Protein AF-A0A8H4AP69-F1 (afdb_monomer_lite)

Sequence (152 aa):
MNKNRLLIIWKRIDYEYCPVDLLEGAQINPYKVIPTLKIDENVLSQSIAILEYLEETRPEKSLLPNDSYKRALVYYLVGQSLAQAIAGDIQPLHYIRTLQYIESTGGNKNKFGIDMTKFPLIQRIANDLSELDAFKKAHPQNQIDCPAEERN

Radius of gyration: 17.32 Å; chains: 1; bounding box: 39×43×45 Å

Foldseek 3Di:
DQPLLLLCVQLVPDDDDDDDDCVQADPVDPVSHPPWDCDPNDIDDDRVVSLVVCCVVSVPSHPFDPDPVSNVVVVVVVVVVVCLVVVPDPPVPCVVVQVVVQVVVVDDDPPRPDDCVVVVVVVVVVVVVCPDPSNVCSPLLNDPPHDPVSHD

InterPro domains:
  IPR004045 Glutathione S-transferase, N-terminal [PF13417] (3-61)
  IPR004045 Glutathione S-transferase, N-terminal [PS50404] (1-62)
  IPR036249 Thioredoxin-like superfamily [SSF52833] (4-71)
  IPR036282 Glutathione S-transferase, C-terminal domain superfamily [SSF47616] (111-147)

Organism: Gigaspora margarita (NCBI:txid4874)

pLDDT: mean 77.87, std 17.66, range [37.59, 95.62]

Structure (mmCIF, N/CA/C/O backbone):
data_AF-A0A8H4AP69-F1
#
_entry.id   AF-A0A8H4AP69-F1
#
loop_
_atom_site.group_PDB
_atom_site.id
_atom_site.type_symbol
_atom_site.label_atom_id
_atom_site.label_alt_id
_atom_site.label_comp_id
_atom_site.label_asym_id
_atom_site.label_entity_id
_atom_site.label_seq_id
_atom_site.pdbx_PDB_ins_code
_atom_site.Cartn_x
_atom_site.Cartn_y
_atom_site.Cartn_z
_atom_site.occupancy
_atom_site.B_iso_or_equiv
_atom_site.auth_seq_id
_atom_site.auth_comp_id
_atom_site.auth_asym_id
_atom_site.auth_atom_id
_atom_site.pdbx_PDB_model_num
ATOM 1 N N . MET A 1 1 ? 4.568 -3.825 -8.474 1.00 57.81 1 MET A N 1
ATOM 2 C CA . MET A 1 1 ? 3.250 -3.577 -7.843 1.00 57.81 1 MET A CA 1
ATOM 3 C C . MET A 1 1 ? 3.337 -2.308 -6.996 1.00 57.81 1 MET A C 1
ATOM 5 O O . MET A 1 1 ? 4.282 -2.203 -6.223 1.00 57.81 1 MET A O 1
ATOM 9 N N . ASN A 1 2 ? 2.418 -1.344 -7.137 1.00 79.75 2 ASN A N 1
ATOM 10 C CA . ASN A 1 2 ? 2.418 -0.120 -6.316 1.00 79.75 2 ASN A CA 1
ATOM 11 C C . ASN A 1 2 ? 1.659 -0.360 -4.996 1.00 79.75 2 ASN A C 1
ATOM 13 O O . ASN A 1 2 ? 0.475 -0.692 -5.020 1.00 79.75 2 ASN A O 1
ATOM 17 N N . LYS A 1 3 ? 2.340 -0.178 -3.856 1.00 85.19 3 LYS A N 1
ATOM 18 C CA . LYS A 1 3 ? 1.809 -0.449 -2.505 1.00 85.19 3 LYS A CA 1
ATOM 19 C C . LYS A 1 3 ? 0.581 0.408 -2.163 1.00 85.19 3 LYS A C 1
ATOM 21 O O . LYS A 1 3 ? -0.375 -0.099 -1.590 1.00 85.19 3 LYS A O 1
ATOM 26 N N . ASN A 1 4 ? 0.583 1.683 -2.551 1.00 88.75 4 ASN A N 1
ATOM 27 C CA . ASN A 1 4 ? -0.506 2.618 -2.242 1.00 88.75 4 ASN A CA 1
ATOM 28 C C . ASN A 1 4 ? -1.755 2.283 -3.047 1.00 88.75 4 ASN A C 1
ATOM 30 O O . ASN A 1 4 ? -2.843 2.211 -2.489 1.00 88.75 4 ASN A O 1
ATOM 34 N N . ARG A 1 5 ? -1.585 2.000 -4.345 1.00 91.25 5 ARG A N 1
ATOM 35 C CA . ARG A 1 5 ? -2.691 1.562 -5.205 1.00 91.25 5 ARG A CA 1
ATOM 36 C C . ARG A 1 5 ? -3.337 0.292 -4.657 1.00 91.25 5 ARG A C 1
ATOM 38 O O . ARG A 1 5 ? -4.558 0.213 -4.581 1.00 91.25 5 ARG A O 1
ATOM 45 N N . LEU A 1 6 ? -2.516 -0.677 -4.247 1.00 90.56 6 LEU A N 1
ATOM 46 C CA . LEU A 1 6 ? -3.003 -1.899 -3.617 1.00 90.56 6 LEU A CA 1
ATOM 47 C C . LEU A 1 6 ? -3.848 -1.590 -2.374 1.00 90.56 6 LEU A C 1
ATOM 49 O O . LEU A 1 6 ? -4.945 -2.129 -2.258 1.00 90.56 6 LEU A O 1
ATOM 53 N N . LEU A 1 7 ? -3.373 -0.717 -1.478 1.00 92.06 7 LEU A N 1
ATOM 54 C CA . LEU A 1 7 ? -4.117 -0.372 -0.266 1.00 92.06 7 LEU A CA 1
ATOM 55 C C . LEU A 1 7 ? -5.444 0.337 -0.569 1.00 92.06 7 LEU A C 1
ATOM 57 O O . LEU A 1 7 ? -6.469 -0.020 0.006 1.00 92.06 7 LEU A O 1
ATOM 61 N N . ILE A 1 8 ? -5.437 1.301 -1.491 1.00 93.75 8 ILE A N 1
ATOM 62 C CA . ILE A 1 8 ? -6.639 2.032 -1.919 1.00 93.75 8 ILE A CA 1
ATOM 63 C C . ILE A 1 8 ? -7.694 1.051 -2.454 1.00 93.75 8 ILE A C 1
ATOM 65 O O . ILE A 1 8 ? -8.846 1.076 -2.020 1.00 93.75 8 ILE A O 1
ATOM 69 N N . ILE A 1 9 ? -7.288 0.113 -3.319 1.00 93.94 9 ILE A N 1
ATOM 70 C CA . ILE A 1 9 ? -8.180 -0.921 -3.864 1.00 93.94 9 ILE A CA 1
ATOM 71 C C . ILE A 1 9 ? -8.657 -1.882 -2.766 1.00 93.94 9 ILE A C 1
ATOM 73 O O . ILE A 1 9 ? -9.837 -2.234 -2.727 1.00 93.94 9 ILE A O 1
ATOM 77 N N . TRP A 1 10 ? -7.767 -2.304 -1.864 1.00 93.94 10 TRP A N 1
ATOM 78 C CA . TRP A 1 10 ? -8.092 -3.197 -0.748 1.00 93.94 10 TRP A CA 1
ATOM 79 C C . TRP A 1 10 ? -9.174 -2.604 0.165 1.00 93.94 10 TRP A C 1
ATOM 81 O O . TRP A 1 10 ? -10.171 -3.270 0.472 1.00 93.94 10 TRP A O 1
ATOM 91 N N . LYS A 1 11 ? -9.017 -1.324 0.519 1.00 94.75 11 LYS A N 1
ATOM 92 C CA . LYS A 1 11 ? -9.985 -0.552 1.309 1.00 94.75 11 LYS A CA 1
ATOM 93 C C . LYS A 1 11 ? -11.224 -0.126 0.524 1.00 94.75 11 LYS A C 1
ATOM 95 O O . LYS A 1 11 ? -12.167 0.349 1.141 1.00 94.75 11 LYS A O 1
ATOM 100 N N . ARG A 1 12 ? -11.264 -0.353 -0.796 1.00 94.69 12 ARG A N 1
ATOM 101 C CA . ARG A 1 12 ? -12.350 0.078 -1.698 1.00 94.69 12 ARG A CA 1
ATOM 102 C C . ARG A 1 12 ? -12.592 1.589 -1.639 1.00 94.69 12 ARG A C 1
ATOM 104 O O . ARG A 1 12 ? -13.731 2.034 -1.578 1.00 94.69 12 ARG A O 1
ATOM 111 N N . ILE A 1 13 ? -11.509 2.357 -1.622 1.00 93.94 13 ILE A N 1
ATOM 112 C CA . ILE A 1 13 ? -11.569 3.816 -1.671 1.00 93.94 13 ILE A CA 1
ATOM 113 C C . ILE A 1 13 ? -11.669 4.224 -3.139 1.00 93.94 13 ILE A C 1
ATOM 115 O O . ILE A 1 13 ? -10.820 3.829 -3.941 1.00 93.94 13 ILE A O 1
ATOM 119 N N . ASP A 1 14 ? -12.693 5.002 -3.479 1.00 93.50 14 ASP A N 1
ATOM 120 C CA . ASP A 1 14 ? -12.817 5.594 -4.808 1.00 93.50 14 ASP A CA 1
ATOM 121 C C . ASP A 1 14 ? -11.704 6.623 -5.020 1.00 93.50 14 ASP A C 1
ATOM 123 O O . ASP A 1 14 ? -11.409 7.442 -4.148 1.00 93.50 14 ASP A O 1
ATOM 127 N N . TYR A 1 15 ? -11.050 6.557 -6.176 1.00 93.19 15 TYR A N 1
ATOM 128 C CA . TYR A 1 15 ? -9.929 7.425 -6.501 1.00 93.19 15 TYR A CA 1
ATOM 129 C C . TYR A 1 15 ? -9.852 7.680 -8.001 1.00 93.19 15 TYR A C 1
ATOM 131 O O . TYR A 1 15 ? -10.224 6.835 -8.817 1.00 93.19 15 TYR A O 1
ATOM 139 N N . GLU A 1 16 ? -9.306 8.837 -8.351 1.00 92.69 16 GLU A N 1
ATOM 140 C CA . GLU A 1 16 ? -8.914 9.159 -9.714 1.00 92.69 16 GLU A CA 1
ATOM 141 C C . GLU A 1 16 ? -7.423 8.850 -9.892 1.00 92.69 16 GLU A C 1
ATOM 143 O O . GLU A 1 16 ? -6.586 9.240 -9.071 1.00 92.69 16 GLU A O 1
ATOM 148 N N . TYR A 1 17 ? -7.081 8.113 -10.951 1.00 90.81 17 TYR A N 1
ATOM 149 C CA . TYR A 1 17 ? -5.692 7.842 -11.295 1.00 90.81 17 TYR A CA 1
ATOM 150 C C . TYR A 1 17 ? -5.194 8.862 -12.312 1.00 90.81 17 TYR A C 1
ATOM 152 O O . TYR A 1 17 ? -5.594 8.828 -13.474 1.00 90.81 17 TYR A O 1
ATOM 160 N N . CYS A 1 18 ? -4.275 9.721 -11.883 1.00 90.25 18 CYS A N 1
ATOM 161 C CA . CYS A 1 18 ? -3.582 10.647 -12.768 1.00 90.25 18 CYS A CA 1
ATOM 162 C C . CYS A 1 18 ? -2.233 10.034 -13.175 1.00 90.25 18 CYS A C 1
ATOM 164 O O . CYS A 1 18 ? -1.330 9.981 -12.331 1.00 90.25 18 CYS A O 1
ATOM 166 N N . PRO A 1 19 ? -2.077 9.548 -14.420 1.00 87.88 19 PRO A N 1
ATOM 167 C CA . PRO A 1 19 ? -0.793 9.065 -14.899 1.00 87.88 19 PRO A CA 1
ATOM 168 C C . PRO A 1 19 ? 0.187 10.231 -15.003 1.00 87.88 19 PRO A C 1
ATOM 170 O O . PRO A 1 19 ? -0.182 11.355 -15.342 1.00 87.88 19 PRO A O 1
ATOM 173 N N . VAL A 1 20 ? 1.440 9.957 -14.669 1.00 85.00 20 VAL A N 1
ATOM 174 C CA . VAL A 1 20 ? 2.497 10.959 -14.579 1.00 85.00 20 VAL A CA 1
ATOM 175 C C . VAL A 1 20 ? 3.741 10.370 -15.218 1.00 85.00 20 VAL A C 1
ATOM 177 O O . VAL A 1 20 ? 4.130 9.252 -14.875 1.00 85.00 20 VAL A O 1
ATOM 180 N N . ASP A 1 21 ? 4.365 11.121 -16.123 1.00 82.75 21 ASP A N 1
ATOM 181 C CA . ASP A 1 21 ? 5.676 10.759 -16.650 1.00 82.75 21 ASP A CA 1
ATOM 182 C C . ASP A 1 21 ? 6.700 10.734 -15.502 1.00 82.75 21 ASP A C 1
ATOM 184 O O . ASP A 1 21 ? 6.768 11.657 -14.686 1.00 82.75 21 ASP A O 1
ATOM 188 N N . LEU A 1 22 ? 7.485 9.657 -15.415 1.00 76.50 22 LEU A N 1
ATOM 189 C CA . LEU A 1 22 ? 8.446 9.452 -14.328 1.00 76.50 22 LEU A CA 1
ATOM 190 C C . LEU A 1 22 ? 9.513 10.553 -14.256 1.00 76.50 22 LEU A C 1
ATOM 192 O O . LEU A 1 22 ? 10.037 10.803 -13.171 1.00 76.50 22 LEU A O 1
ATOM 196 N N . LEU A 1 23 ? 9.838 11.187 -15.385 1.00 78.00 23 LEU A N 1
ATOM 197 C CA . LEU A 1 23 ? 10.801 12.282 -15.475 1.00 78.00 23 LEU A CA 1
ATOM 198 C C . LEU A 1 23 ? 10.191 13.619 -15.038 1.00 78.00 23 LEU A C 1
ATOM 200 O O . LEU A 1 23 ? 10.904 14.458 -14.492 1.00 78.00 23 LEU A O 1
ATOM 204 N N . GLU A 1 24 ? 8.889 13.819 -15.253 1.00 79.69 24 GLU A N 1
ATOM 205 C CA . GLU A 1 24 ? 8.198 15.066 -14.896 1.00 79.69 24 GLU A CA 1
ATOM 206 C C . GLU A 1 24 ? 7.697 15.087 -13.450 1.00 79.69 24 GLU A C 1
ATOM 208 O O . GLU A 1 24 ? 7.695 16.136 -12.799 1.00 79.69 24 GLU A O 1
ATOM 213 N N . GLY A 1 25 ? 7.266 13.932 -12.940 1.00 83.56 25 GLY A N 1
ATOM 214 C CA . GLY A 1 25 ? 6.788 13.806 -11.574 1.00 83.56 25 GLY A CA 1
ATOM 215 C C . GLY A 1 25 ? 5.433 14.475 -11.301 1.00 83.56 25 GLY A C 1
ATOM 216 O O . GLY A 1 25 ? 4.796 15.084 -12.161 1.00 83.56 25 GLY A O 1
ATOM 217 N N . ALA A 1 26 ? 4.911 14.303 -10.081 1.00 87.44 26 ALA A N 1
ATOM 218 C CA . ALA A 1 26 ? 3.539 14.714 -9.772 1.00 87.44 26 ALA A CA 1
ATOM 219 C C . ALA A 1 26 ? 3.402 16.242 -9.730 1.00 87.44 26 ALA A C 1
ATOM 221 O O . ALA A 1 26 ? 3.952 16.892 -8.842 1.00 87.44 26 ALA A O 1
ATOM 222 N N . GLN A 1 27 ? 2.603 16.819 -10.633 1.00 89.62 27 GLN A N 1
ATOM 223 C CA . GLN A 1 27 ? 2.506 18.277 -10.773 1.00 89.62 27 GLN A CA 1
ATOM 224 C C . GLN A 1 27 ? 1.973 18.985 -9.521 1.00 89.62 27 GLN A C 1
ATOM 226 O O . GLN A 1 27 ? 2.439 20.076 -9.196 1.00 89.62 27 GLN A O 1
ATOM 231 N N . ILE A 1 28 ? 1.064 18.325 -8.797 1.00 90.75 28 ILE A N 1
ATOM 232 C CA . ILE A 1 28 ? 0.464 18.800 -7.542 1.00 90.75 28 ILE A CA 1
ATOM 233 C C . ILE A 1 28 ? 1.428 18.770 -6.344 1.00 90.75 28 ILE A C 1
ATOM 235 O O . ILE A 1 28 ? 1.097 19.292 -5.284 1.00 90.75 28 ILE A O 1
ATOM 239 N N . ASN A 1 29 ? 2.596 18.139 -6.491 1.00 88.94 29 ASN A N 1
ATOM 240 C CA . ASN A 1 29 ? 3.614 18.053 -5.455 1.00 88.94 29 ASN A CA 1
ATOM 241 C C . ASN A 1 29 ? 4.767 19.019 -5.778 1.00 88.94 29 ASN A C 1
ATOM 243 O O . ASN A 1 29 ? 5.397 18.858 -6.825 1.00 88.94 29 ASN A O 1
ATOM 247 N N . PRO A 1 30 ? 5.113 19.973 -4.892 1.00 88.62 30 PRO A N 1
ATOM 248 C CA . PRO A 1 30 ? 6.263 20.861 -5.088 1.00 88.62 30 PRO A CA 1
ATOM 249 C C . PRO A 1 30 ? 7.585 20.121 -5.327 1.00 88.62 30 PRO A C 1
ATOM 251 O O . PRO A 1 30 ? 8.433 20.599 -6.071 1.00 88.62 30 PRO A O 1
ATOM 254 N N . TYR A 1 31 ? 7.739 18.931 -4.742 1.00 87.88 31 TYR A N 1
ATOM 255 C CA . TYR A 1 31 ? 8.927 18.091 -4.896 1.00 87.88 31 TYR A CA 1
ATOM 256 C C . TYR A 1 31 ? 8.890 17.205 -6.146 1.00 87.88 31 TYR A C 1
ATOM 258 O O . TYR A 1 31 ? 9.842 16.468 -6.383 1.00 87.88 31 TYR A O 1
ATOM 266 N N . LYS A 1 32 ? 7.792 17.229 -6.918 1.00 86.88 32 LYS A N 1
ATOM 267 C CA . LYS A 1 32 ? 7.582 16.412 -8.125 1.00 86.88 32 LYS A CA 1
ATOM 268 C C . LYS A 1 32 ? 7.837 14.915 -7.901 1.00 86.88 32 LYS A C 1
ATOM 270 O O . LYS A 1 32 ? 8.230 14.196 -8.807 1.00 86.88 32 LYS A O 1
ATOM 275 N N . VAL A 1 33 ? 7.585 14.403 -6.696 1.00 85.81 33 VAL A N 1
ATOM 276 C CA . VAL A 1 33 ? 7.789 12.978 -6.400 1.00 85.81 33 VAL A CA 1
ATOM 277 C C . VAL A 1 33 ? 6.516 12.168 -6.608 1.00 85.81 33 VAL A C 1
ATOM 279 O O . VAL A 1 33 ? 5.399 12.643 -6.393 1.00 85.81 33 VAL A O 1
ATOM 282 N N . ILE A 1 34 ? 6.688 10.905 -6.983 1.00 85.44 34 ILE A N 1
ATOM 283 C CA . ILE A 1 34 ? 5.633 9.895 -6.950 1.00 85.44 34 ILE A CA 1
ATOM 284 C C . ILE A 1 34 ? 6.010 8.789 -5.956 1.00 85.44 34 ILE A C 1
ATOM 286 O O . ILE A 1 34 ? 7.194 8.501 -5.773 1.00 85.44 34 ILE A O 1
ATOM 290 N N . PRO A 1 35 ? 5.031 8.135 -5.313 1.00 90.81 35 PRO A N 1
ATOM 291 C CA . PRO A 1 35 ? 3.596 8.419 -5.364 1.00 90.81 35 PRO A CA 1
ATOM 292 C C . PRO A 1 35 ? 3.235 9.706 -4.601 1.00 90.81 35 PRO A C 1
ATOM 294 O O . PRO A 1 35 ? 3.838 10.012 -3.572 1.00 90.81 35 PRO A O 1
ATOM 297 N N . THR A 1 36 ? 2.226 10.421 -5.102 1.00 92.75 36 THR A N 1
ATO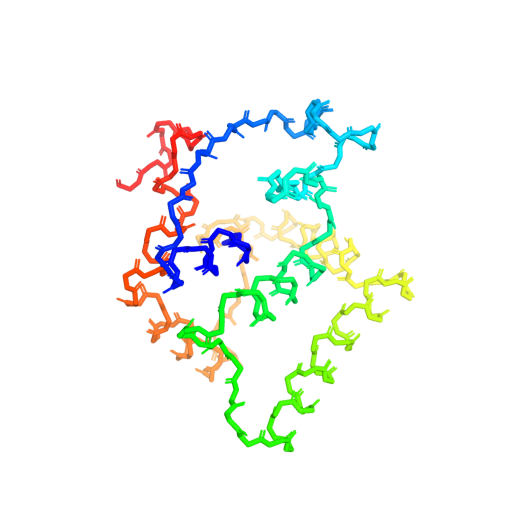M 298 C CA . THR A 1 36 ? 1.574 11.548 -4.420 1.00 92.75 36 THR A CA 1
ATOM 299 C C . THR A 1 36 ? 0.066 11.306 -4.402 1.00 92.75 36 THR A C 1
ATOM 301 O O . THR A 1 36 ? -0.500 10.915 -5.421 1.00 92.75 36 THR A O 1
ATOM 304 N N . LEU A 1 37 ? -0.576 11.539 -3.258 1.00 95.19 37 LEU A N 1
ATOM 305 C CA . LEU A 1 37 ? -2.014 11.406 -3.050 1.00 95.19 37 LEU A CA 1
ATOM 306 C C . LEU A 1 37 ? -2.592 12.748 -2.593 1.00 95.19 37 LEU A C 1
ATOM 308 O O . LEU A 1 37 ? -2.164 13.288 -1.576 1.00 95.19 37 LEU A O 1
ATOM 312 N N . LYS A 1 38 ? -3.587 13.263 -3.318 1.00 95.62 38 LYS A N 1
ATOM 313 C CA . LYS A 1 38 ? -4.426 14.368 -2.843 1.00 95.62 38 LYS A CA 1
ATOM 314 C C . LYS A 1 38 ? -5.646 13.782 -2.136 1.00 95.62 38 LYS A C 1
ATOM 316 O O . LYS A 1 38 ? -6.407 13.053 -2.764 1.00 95.62 38 LYS A O 1
ATOM 321 N N . ILE A 1 39 ? -5.816 14.069 -0.852 1.00 95.56 39 ILE A N 1
ATOM 322 C CA . ILE A 1 39 ? -6.897 13.520 -0.023 1.00 95.56 39 ILE A CA 1
ATOM 323 C C . ILE A 1 39 ? -7.206 14.479 1.125 1.00 95.56 39 ILE A C 1
ATOM 325 O O . ILE A 1 39 ? -6.286 15.092 1.655 1.00 95.56 39 ILE A O 1
ATOM 329 N N . ASP A 1 40 ? -8.484 14.621 1.487 1.00 94.81 40 ASP A N 1
ATOM 330 C CA . ASP A 1 40 ? -8.942 15.456 2.610 1.00 94.81 40 ASP A CA 1
ATOM 331 C C . ASP A 1 40 ? -8.314 16.866 2.598 1.00 94.81 40 ASP A C 1
ATOM 333 O O . ASP A 1 40 ? -7.747 17.311 3.587 1.00 94.81 40 ASP A O 1
ATOM 337 N N . GLU A 1 41 ? -8.331 17.530 1.432 1.00 94.19 41 GLU A N 1
ATOM 338 C CA . GLU A 1 41 ? -7.711 18.849 1.158 1.00 94.19 41 GLU A CA 1
ATOM 339 C C . GLU A 1 41 ? -6.173 18.913 1.258 1.00 94.19 41 GLU A C 1
ATOM 341 O O . GLU A 1 41 ? -5.565 19.931 0.928 1.00 94.19 41 GLU A O 1
ATOM 346 N N . ASN A 1 42 ? -5.525 17.806 1.612 1.00 94.06 42 ASN A N 1
ATOM 347 C CA . ASN A 1 42 ? -4.083 17.687 1.769 1.00 94.06 42 ASN A CA 1
ATOM 348 C C . ASN A 1 42 ? -3.418 17.044 0.546 1.00 94.06 42 ASN A C 1
ATOM 350 O O . ASN A 1 42 ? -4.045 16.331 -0.242 1.00 94.06 42 ASN A O 1
ATOM 354 N N . VAL A 1 43 ? -2.108 17.267 0.408 1.00 95.12 43 VAL A N 1
ATOM 355 C CA . VAL A 1 43 ? -1.248 16.574 -0.561 1.00 95.12 43 VAL A CA 1
ATOM 356 C C . VAL A 1 43 ? -0.197 15.787 0.210 1.00 95.12 43 VAL A C 1
ATOM 358 O O . VAL A 1 43 ? 0.716 16.357 0.803 1.00 95.12 43 VAL A O 1
ATOM 361 N N . LEU A 1 44 ? -0.332 14.465 0.197 1.00 94.88 44 LEU A N 1
ATOM 362 C CA . LEU A 1 44 ? 0.574 13.535 0.856 1.00 94.88 44 LEU A CA 1
ATOM 363 C C . LEU A 1 44 ? 1.528 12.922 -0.164 1.00 94.88 44 LEU A C 1
ATOM 365 O O . LEU A 1 44 ? 1.138 12.519 -1.259 1.00 94.88 44 LEU A O 1
ATOM 369 N N . SER A 1 45 ? 2.792 12.813 0.218 1.00 88.38 45 SER A N 1
ATOM 370 C CA . SER A 1 45 ? 3.812 12.081 -0.529 1.00 88.38 45 SER A CA 1
ATOM 371 C C . SER A 1 45 ? 4.567 11.162 0.424 1.00 88.38 45 SER A C 1
ATOM 373 O O . SER A 1 45 ? 4.369 11.248 1.632 1.00 88.38 45 SER A O 1
ATOM 375 N N . GLN A 1 46 ? 5.409 10.278 -0.115 1.00 86.25 46 GLN A N 1
ATOM 376 C CA . GLN A 1 46 ? 5.978 9.116 0.582 1.00 86.25 46 GLN A CA 1
ATOM 377 C C . GLN A 1 46 ? 4.963 7.997 0.812 1.00 86.25 46 GLN A C 1
ATOM 379 O O . GLN A 1 46 ? 3.924 8.163 1.442 1.00 86.25 46 GLN A O 1
ATOM 384 N N . SER A 1 47 ? 5.306 6.805 0.318 1.00 86.69 47 SER A N 1
ATOM 385 C CA . SER A 1 47 ? 4.385 5.666 0.361 1.00 86.69 47 SER A CA 1
ATOM 386 C C . SER A 1 47 ? 3.987 5.263 1.781 1.00 86.69 47 SER A C 1
ATOM 388 O O . SER A 1 47 ? 2.824 4.988 2.020 1.00 86.69 47 SER A O 1
ATOM 390 N N . ILE A 1 48 ? 4.911 5.264 2.744 1.00 87.88 48 ILE A N 1
ATOM 391 C CA . ILE A 1 48 ? 4.593 4.826 4.111 1.00 87.88 48 ILE A CA 1
ATOM 392 C C . ILE A 1 48 ? 3.662 5.812 4.820 1.00 87.88 48 ILE A C 1
ATOM 394 O O . ILE A 1 48 ? 2.689 5.369 5.418 1.00 87.88 48 ILE A O 1
ATOM 398 N N . ALA A 1 49 ? 3.890 7.118 4.665 1.00 90.12 49 ALA A N 1
ATOM 399 C CA . ALA A 1 49 ? 3.013 8.143 5.228 1.00 90.12 49 ALA A CA 1
ATOM 400 C C . ALA A 1 49 ? 1.590 8.057 4.649 1.00 90.12 49 ALA A C 1
ATOM 402 O O . ALA A 1 49 ? 0.613 8.143 5.385 1.00 90.12 49 ALA A O 1
ATOM 403 N N . ILE A 1 50 ? 1.466 7.816 3.337 1.00 93.06 50 ILE A N 1
ATOM 404 C CA . ILE A 1 50 ? 0.166 7.589 2.691 1.00 93.06 50 ILE A CA 1
ATOM 405 C C . ILE A 1 50 ? -0.520 6.338 3.263 1.00 93.06 50 ILE A C 1
ATOM 407 O O . ILE A 1 50 ? -1.708 6.385 3.576 1.00 93.06 50 ILE A O 1
ATOM 411 N N . LEU A 1 51 ? 0.202 5.218 3.398 1.00 92.19 51 LEU A N 1
ATOM 412 C CA . LEU A 1 51 ? -0.367 3.976 3.932 1.00 92.19 51 LEU A CA 1
ATOM 413 C C . LEU A 1 51 ? -0.849 4.149 5.380 1.00 92.19 51 LEU A C 1
ATOM 415 O O . LEU A 1 51 ? -1.939 3.692 5.710 1.00 92.19 51 LEU A O 1
ATOM 419 N N . GLU A 1 52 ? -0.057 4.813 6.221 1.00 92.44 52 GLU A N 1
ATOM 420 C CA . GLU A 1 52 ? -0.388 5.084 7.624 1.00 92.44 52 GLU A CA 1
ATOM 421 C C . GLU A 1 52 ? -1.615 5.990 7.745 1.00 92.44 52 GLU A C 1
ATOM 423 O O . GLU A 1 52 ? -2.584 5.615 8.402 1.00 92.44 52 GLU A O 1
ATOM 428 N N . TYR A 1 53 ? -1.642 7.098 7.001 1.00 95.38 53 TYR A N 1
ATOM 429 C CA . TYR A 1 53 ? -2.790 8.001 6.964 1.00 95.38 53 TYR A CA 1
ATOM 430 C C . TYR A 1 53 ? -4.087 7.277 6.581 1.00 95.38 53 TYR A C 1
ATOM 432 O O . TYR A 1 53 ? -5.134 7.477 7.197 1.00 95.38 53 TYR A O 1
ATOM 440 N N . LEU A 1 54 ? -4.033 6.405 5.568 1.00 95.06 54 LEU A N 1
ATOM 441 C CA . LEU A 1 54 ? -5.191 5.626 5.129 1.00 95.06 54 LEU A CA 1
ATOM 442 C C . LEU A 1 54 ? -5.604 4.552 6.145 1.00 95.06 54 LEU A C 1
ATOM 444 O O . LEU A 1 54 ? -6.792 4.262 6.256 1.00 95.06 54 LEU A O 1
ATOM 448 N N . GLU A 1 55 ? -4.666 3.946 6.874 1.00 93.62 55 GLU A N 1
ATOM 449 C CA . GLU A 1 55 ? -4.986 3.000 7.952 1.00 93.62 55 GLU A CA 1
ATOM 450 C C . GLU A 1 55 ? -5.654 3.689 9.148 1.00 93.62 55 GLU A C 1
ATOM 452 O O . GLU A 1 55 ? -6.590 3.126 9.712 1.00 93.62 55 GLU A O 1
ATOM 457 N N . GLU A 1 56 ? -5.226 4.902 9.502 1.00 94.44 56 GLU A 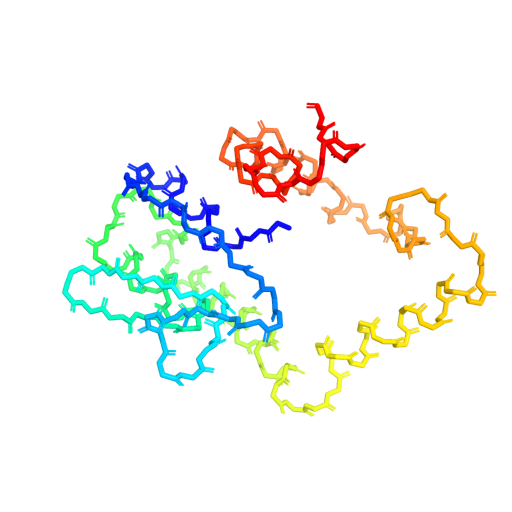N 1
ATOM 458 C CA . GLU A 1 56 ? -5.809 5.671 10.608 1.00 94.44 56 GLU A CA 1
ATOM 459 C C . GLU A 1 56 ? -7.185 6.243 10.262 1.00 94.44 56 GLU A C 1
ATOM 461 O O . GLU A 1 56 ? -8.130 6.133 11.042 1.00 94.44 56 GLU A O 1
ATOM 466 N N . THR A 1 57 ? -7.315 6.845 9.080 1.00 95.44 57 THR A N 1
ATOM 467 C CA . THR A 1 57 ? -8.525 7.593 8.711 1.00 95.44 57 THR A CA 1
ATOM 468 C C . THR A 1 57 ? -9.596 6.731 8.038 1.00 95.44 57 THR A C 1
ATOM 470 O O . THR A 1 57 ? -10.768 7.105 8.030 1.00 95.44 57 THR A O 1
ATOM 473 N N . ARG A 1 58 ? -9.228 5.573 7.466 1.00 95.06 58 ARG A N 1
ATOM 474 C CA . ARG A 1 58 ? -10.152 4.578 6.888 1.00 95.06 58 ARG A CA 1
ATOM 475 C C . ARG A 1 58 ? -9.910 3.219 7.567 1.00 95.06 58 ARG A C 1
ATOM 477 O O . ARG A 1 58 ? -9.315 2.329 6.956 1.00 95.06 58 ARG A O 1
ATOM 484 N N . PRO A 1 59 ? -10.353 3.030 8.826 1.00 93.00 59 PRO A N 1
ATOM 485 C CA . PRO A 1 59 ? -9.993 1.864 9.643 1.00 93.00 59 PRO A CA 1
ATOM 486 C C . PRO A 1 59 ? -10.615 0.544 9.161 1.00 93.00 59 PRO A C 1
ATOM 488 O O . PRO A 1 59 ? -10.126 -0.538 9.496 1.00 93.00 59 PRO A O 1
ATOM 491 N N . GLU A 1 60 ? -11.679 0.599 8.355 1.00 92.31 60 GLU A N 1
ATOM 492 C CA . GLU A 1 60 ? -12.278 -0.604 7.785 1.00 92.31 60 GLU A CA 1
ATOM 493 C C . GLU A 1 60 ? -11.291 -1.352 6.876 1.00 92.31 60 GLU A C 1
ATOM 495 O O . GLU A 1 60 ? -10.485 -0.761 6.149 1.00 92.31 60 GLU A O 1
ATOM 500 N N . LYS A 1 61 ? -11.354 -2.689 6.931 1.00 89.56 61 LYS A N 1
ATOM 501 C CA . LYS A 1 61 ? -10.442 -3.590 6.208 1.00 89.56 61 LYS A CA 1
ATOM 502 C C . LYS A 1 61 ? -8.966 -3.253 6.443 1.00 89.56 61 LYS A C 1
ATOM 504 O O . LYS A 1 61 ? -8.201 -3.115 5.488 1.00 89.56 61 LYS A O 1
ATOM 509 N N . SER A 1 62 ? -8.567 -3.108 7.706 1.00 91.75 62 SER A N 1
ATOM 510 C CA . SER A 1 62 ? -7.164 -2.882 8.067 1.00 91.75 62 SER A CA 1
ATOM 511 C C . SER A 1 62 ? -6.247 -3.932 7.428 1.00 91.75 62 SER A C 1
ATOM 513 O O . SER A 1 62 ? -6.559 -5.126 7.412 1.00 91.75 62 SER A O 1
ATOM 515 N N . LEU A 1 63 ? -5.119 -3.475 6.878 1.00 87.00 63 LEU A N 1
ATOM 516 C CA . LEU A 1 63 ? -4.031 -4.362 6.449 1.00 87.00 63 LEU A CA 1
ATOM 517 C C . LEU A 1 63 ? -3.219 -4.896 7.630 1.00 87.00 63 LEU A C 1
ATOM 519 O O . LEU A 1 63 ? -2.447 -5.846 7.480 1.00 87.00 63 LEU A O 1
ATOM 523 N N . LEU A 1 64 ? -3.345 -4.259 8.789 1.00 89.75 64 LEU A N 1
ATOM 524 C CA . LEU A 1 64 ? -2.562 -4.581 9.960 1.00 89.75 64 LEU A CA 1
ATOM 525 C C . LEU A 1 64 ? -3.297 -5.617 10.823 1.00 89.75 64 LEU A C 1
ATOM 527 O O . LEU A 1 64 ? -4.522 -5.581 10.942 1.00 89.75 64 LEU A O 1
ATOM 531 N N . PRO A 1 65 ? -2.567 -6.538 11.472 1.00 91.12 65 PRO A N 1
ATOM 532 C CA . PRO A 1 65 ? -3.161 -7.446 12.445 1.00 91.12 65 PRO A CA 1
ATOM 533 C C . PRO A 1 65 ? -3.855 -6.684 13.584 1.00 91.12 65 PRO A C 1
ATOM 535 O O . PRO A 1 65 ? -3.426 -5.595 13.956 1.00 91.12 65 PRO A O 1
ATOM 538 N N . ASN A 1 66 ? -4.876 -7.282 14.202 1.00 90.75 66 ASN A N 1
ATOM 539 C CA . ASN A 1 66 ? -5.481 -6.728 15.425 1.00 90.75 66 ASN A CA 1
ATOM 540 C C . ASN A 1 66 ? -4.577 -6.906 16.657 1.00 90.75 66 ASN A C 1
ATOM 542 O O . ASN A 1 66 ? -4.658 -6.144 17.614 1.00 90.75 66 ASN A O 1
ATOM 546 N N . ASP A 1 67 ? -3.713 -7.922 16.635 1.00 95.38 67 ASP A N 1
ATOM 547 C CA . ASP A 1 67 ? -2.775 -8.212 17.715 1.00 95.38 67 ASP A CA 1
ATOM 548 C C . ASP A 1 67 ? -1.639 -7.179 17.753 1.00 95.38 67 ASP A C 1
ATOM 550 O O . ASP A 1 67 ? -0.926 -6.983 16.765 1.00 95.38 67 ASP A O 1
ATOM 554 N N . SER A 1 68 ? -1.461 -6.527 18.902 1.00 94.06 68 SER A N 1
ATOM 555 C CA . SER A 1 68 ? -0.514 -5.420 19.075 1.00 94.06 68 SER A CA 1
ATOM 556 C C . SER A 1 68 ? 0.942 -5.831 18.845 1.00 94.06 68 SER A C 1
ATOM 558 O O . SER A 1 68 ? 1.705 -5.069 18.248 1.00 94.06 68 SER A O 1
ATOM 560 N N . TYR A 1 69 ? 1.327 -7.047 19.241 1.00 90.00 69 TYR A N 1
ATOM 561 C CA . TYR A 1 69 ? 2.675 -7.562 19.018 1.00 90.00 69 TYR A CA 1
ATOM 562 C C . TYR A 1 69 ? 2.933 -7.836 17.532 1.00 90.00 69 TYR A C 1
ATOM 564 O O . TYR A 1 69 ? 3.951 -7.412 16.982 1.00 90.00 69 TYR A O 1
ATOM 572 N N . LYS A 1 70 ? 1.983 -8.468 16.833 1.00 89.75 70 LYS A N 1
ATOM 573 C CA . LYS A 1 70 ? 2.077 -8.686 15.382 1.00 89.75 70 LYS A CA 1
ATOM 574 C C . LYS A 1 70 ? 2.102 -7.368 14.608 1.00 89.75 70 LYS A C 1
ATOM 576 O O . LYS A 1 70 ? 2.823 -7.278 13.618 1.00 89.75 70 LYS A O 1
ATOM 581 N N . ARG A 1 71 ? 1.383 -6.333 15.057 1.00 90.81 71 ARG A N 1
ATOM 582 C CA . ARG A 1 71 ? 1.496 -4.977 14.484 1.00 90.81 71 ARG A CA 1
ATOM 583 C C . ARG A 1 71 ? 2.903 -4.418 14.647 1.00 90.81 71 ARG A C 1
ATOM 585 O O . ARG A 1 71 ? 3.485 -3.967 13.665 1.00 90.81 71 ARG A O 1
ATOM 592 N N . ALA A 1 72 ? 3.465 -4.493 15.855 1.00 85.50 72 ALA A N 1
ATOM 593 C CA . ALA A 1 72 ? 4.836 -4.059 16.115 1.00 85.50 72 ALA A CA 1
ATOM 594 C C . ALA A 1 72 ? 5.846 -4.800 15.223 1.00 85.50 72 ALA A C 1
ATOM 596 O O . ALA A 1 72 ? 6.766 -4.179 14.695 1.00 85.50 72 ALA A O 1
ATOM 597 N N . LEU A 1 73 ? 5.635 -6.097 14.975 1.00 79.81 73 LEU A N 1
ATOM 598 C CA . LEU A 1 73 ? 6.456 -6.873 14.045 1.00 79.81 73 LEU A CA 1
ATOM 599 C C . LEU A 1 73 ? 6.346 -6.363 12.599 1.00 79.81 73 LEU A C 1
ATOM 601 O O . LEU A 1 73 ? 7.365 -6.232 11.924 1.00 79.81 73 LEU A O 1
ATOM 605 N N . VAL A 1 74 ? 5.140 -6.038 12.120 1.00 84.00 74 VAL A N 1
ATOM 606 C CA . VAL A 1 74 ? 4.960 -5.435 10.786 1.00 84.00 74 VAL A CA 1
ATOM 607 C C . VAL A 1 74 ? 5.704 -4.100 10.696 1.00 84.00 74 VAL A C 1
ATOM 609 O O . VAL A 1 74 ? 6.465 -3.898 9.749 1.00 84.00 74 VAL A O 1
ATOM 612 N N . TYR A 1 75 ? 5.565 -3.226 11.697 1.00 84.31 75 TYR A N 1
ATOM 613 C CA . TYR A 1 75 ? 6.293 -1.954 11.739 1.00 84.31 75 TYR A CA 1
ATOM 614 C C . TYR A 1 75 ? 7.808 -2.146 11.786 1.00 84.31 75 TYR A C 1
ATOM 616 O O . TYR A 1 75 ? 8.523 -1.438 11.084 1.00 84.31 75 TYR A O 1
ATOM 624 N N . TYR A 1 76 ? 8.306 -3.129 12.540 1.00 75.81 76 TYR A N 1
ATOM 625 C CA . TYR A 1 76 ? 9.725 -3.476 12.564 1.00 75.81 76 TYR A CA 1
ATOM 626 C C . TYR A 1 76 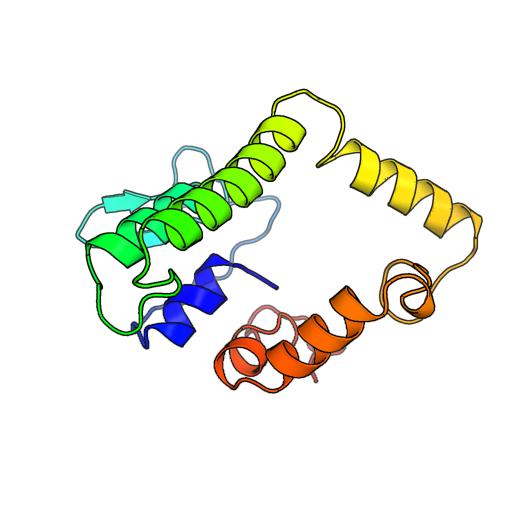? 10.231 -3.872 11.171 1.00 75.81 76 TYR A C 1
ATOM 628 O O . TYR A 1 76 ? 11.235 -3.335 10.711 1.00 75.81 76 TYR A O 1
ATOM 636 N N . LEU A 1 77 ? 9.522 -4.749 10.454 1.00 74.00 77 LEU A N 1
ATOM 637 C CA . LEU A 1 77 ? 9.921 -5.185 9.108 1.00 74.00 77 LEU A CA 1
ATOM 638 C C . LEU A 1 77 ? 9.901 -4.034 8.087 1.00 74.00 77 LEU A C 1
ATOM 640 O O . LEU A 1 77 ? 10.806 -3.915 7.252 1.00 74.00 77 LEU A O 1
ATOM 644 N N . VAL A 1 78 ? 8.895 -3.158 8.168 1.00 75.56 78 VAL A N 1
ATOM 645 C CA . VAL A 1 78 ? 8.815 -1.944 7.340 1.00 75.56 78 VAL A CA 1
ATOM 646 C C . VAL A 1 78 ? 9.952 -0.983 7.688 1.00 75.56 78 VAL A C 1
ATOM 648 O O . VAL A 1 78 ? 10.652 -0.518 6.790 1.00 75.56 78 VAL A O 1
ATOM 651 N N . GLY A 1 79 ? 10.187 -0.741 8.978 1.00 69.38 79 GLY A N 1
ATOM 652 C CA . GLY A 1 79 ? 11.253 0.116 9.487 1.00 69.38 79 GLY A CA 1
ATOM 653 C C . GLY A 1 79 ? 12.636 -0.366 9.064 1.00 69.38 79 GLY A C 1
ATOM 654 O O . GLY A 1 79 ? 13.438 0.439 8.606 1.00 69.38 79 GLY A O 1
ATOM 655 N N . GLN A 1 80 ? 12.892 -1.676 9.099 1.00 67.81 80 GLN A N 1
ATOM 656 C CA . GLN A 1 80 ? 14.146 -2.249 8.605 1.00 67.81 80 GLN A CA 1
ATOM 657 C C . GLN A 1 80 ? 14.327 -2.021 7.105 1.00 67.81 80 GLN A C 1
ATOM 659 O O . GLN A 1 80 ? 15.414 -1.666 6.657 1.00 67.81 80 GLN A O 1
ATOM 664 N N . SER A 1 81 ? 13.254 -2.151 6.324 1.00 64.38 81 SER A N 1
ATOM 665 C CA . SER A 1 81 ? 13.297 -1.868 4.886 1.00 64.38 81 SER A CA 1
ATOM 666 C C . SER A 1 81 ? 13.618 -0.392 4.600 1.00 64.38 81 SER A C 1
ATOM 668 O O . SER A 1 81 ? 14.362 -0.092 3.668 1.00 64.38 81 SER A O 1
ATOM 670 N N . LEU A 1 82 ? 13.087 0.535 5.408 1.00 61.09 82 LEU A N 1
ATOM 671 C CA . LEU A 1 82 ? 13.374 1.971 5.308 1.00 61.09 82 LEU A CA 1
ATOM 672 C C . LEU A 1 82 ? 14.787 2.318 5.784 1.00 61.09 82 LEU A C 1
ATOM 674 O O . LEU A 1 82 ? 15.484 3.081 5.122 1.00 61.09 82 LEU A O 1
ATOM 678 N N . ALA A 1 83 ? 15.234 1.734 6.895 1.00 58.78 83 ALA A N 1
ATOM 679 C CA . ALA A 1 83 ? 16.585 1.916 7.412 1.00 58.78 83 ALA A CA 1
ATOM 680 C C . ALA A 1 83 ? 17.625 1.459 6.381 1.00 58.78 83 ALA A C 1
ATOM 682 O O . ALA A 1 83 ? 18.588 2.171 6.130 1.00 58.78 83 ALA A O 1
ATOM 683 N N . GLN A 1 84 ? 17.379 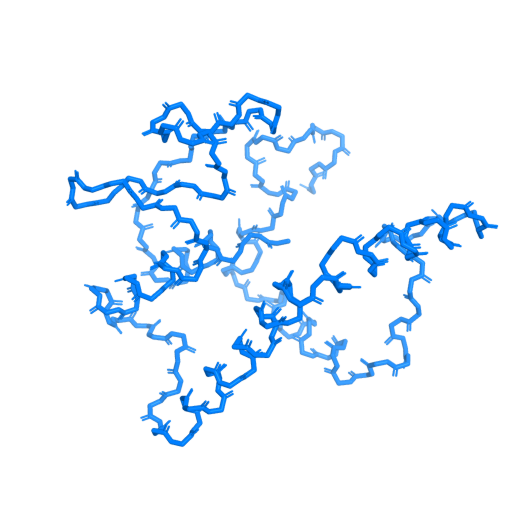0.339 5.698 1.00 55.53 84 GLN A N 1
ATOM 684 C CA . GLN A 1 84 ? 18.201 -0.128 4.578 1.00 55.53 84 GLN A CA 1
ATOM 685 C C . GLN A 1 84 ? 18.172 0.814 3.359 1.00 55.53 84 GLN A C 1
ATOM 687 O O . GLN A 1 84 ? 19.151 0.891 2.614 1.00 55.53 84 GLN A O 1
ATOM 692 N N . ALA A 1 85 ? 17.070 1.538 3.144 1.00 55.88 85 ALA A N 1
ATOM 693 C CA . ALA A 1 85 ? 16.965 2.548 2.093 1.00 55.88 85 ALA A CA 1
ATOM 694 C C . ALA A 1 85 ? 17.775 3.816 2.420 1.00 55.88 85 ALA A C 1
ATOM 696 O O . ALA A 1 85 ? 18.407 4.379 1.532 1.00 55.88 85 ALA A O 1
ATOM 697 N N . ILE A 1 86 ? 17.768 4.243 3.688 1.00 56.31 86 ILE A N 1
ATOM 698 C CA . ILE A 1 86 ? 18.417 5.474 4.172 1.00 56.31 86 ILE A CA 1
ATOM 699 C C . ILE A 1 86 ? 19.909 5.259 4.455 1.00 56.31 86 ILE A C 1
ATOM 701 O O . ILE A 1 86 ? 20.718 6.127 4.144 1.00 56.31 86 ILE A O 1
ATOM 705 N N . ALA A 1 87 ? 20.292 4.096 4.989 1.00 47.22 87 ALA A N 1
ATOM 706 C CA . ALA A 1 87 ? 21.676 3.744 5.325 1.00 47.22 87 ALA A CA 1
ATOM 707 C C . ALA A 1 87 ? 22.571 3.471 4.097 1.00 47.22 87 ALA A C 1
ATOM 709 O O . ALA A 1 87 ? 23.711 3.050 4.254 1.00 47.22 87 ALA A O 1
ATOM 710 N N . GLY A 1 88 ? 22.080 3.752 2.885 1.00 43.38 88 GLY A N 1
ATOM 711 C CA . GLY A 1 88 ? 22.946 4.028 1.743 1.00 43.38 88 GLY A CA 1
ATOM 712 C C . GLY A 1 88 ? 23.464 2.834 0.946 1.00 43.38 88 GLY A C 1
ATOM 713 O O . GLY A 1 88 ? 24.427 3.029 0.220 1.00 43.38 88 GLY A O 1
ATOM 714 N N . ASP A 1 89 ? 22.847 1.643 1.003 1.00 41.38 89 ASP A N 1
ATOM 715 C CA . ASP A 1 89 ? 23.358 0.510 0.200 1.00 41.38 89 ASP A CA 1
ATOM 716 C C . ASP A 1 89 ? 22.332 -0.489 -0.377 1.00 41.38 89 ASP A C 1
ATOM 718 O O . ASP A 1 89 ? 22.728 -1.410 -1.089 1.00 41.38 89 ASP A O 1
ATOM 722 N N . ILE A 1 90 ? 21.014 -0.365 -0.143 1.00 47.25 90 ILE A N 1
ATOM 723 C CA . ILE A 1 90 ? 20.106 -1.497 -0.456 1.00 47.25 90 ILE A CA 1
ATOM 724 C C . ILE A 1 90 ? 18.906 -1.187 -1.363 1.00 47.25 90 ILE A C 1
ATOM 726 O O . ILE A 1 90 ? 18.465 -2.091 -2.066 1.00 47.25 90 ILE A O 1
ATOM 730 N N . GLN A 1 91 ? 18.398 0.042 -1.478 1.00 48.66 91 GLN A N 1
ATOM 731 C CA . GLN A 1 91 ? 17.321 0.300 -2.460 1.00 48.66 91 GLN A CA 1
ATOM 732 C C . GLN A 1 91 ? 17.844 0.642 -3.870 1.00 48.66 91 GLN A C 1
ATOM 734 O O . GLN A 1 91 ? 17.317 0.076 -4.823 1.00 48.66 91 GLN A O 1
ATOM 739 N N . PRO A 1 92 ? 18.913 1.444 -4.052 1.00 42.97 92 PRO A N 1
ATOM 740 C CA . PRO A 1 92 ? 19.505 1.640 -5.377 1.00 42.97 92 PRO A CA 1
ATOM 741 C C . PRO A 1 92 ? 20.594 0.613 -5.698 1.00 42.97 92 PRO A C 1
ATOM 743 O O . PRO A 1 92 ? 20.697 0.200 -6.840 1.00 42.97 92 PRO A O 1
ATOM 746 N N . LEU A 1 93 ? 21.402 0.170 -4.726 1.00 37.59 93 LEU A N 1
ATOM 747 C CA . LEU A 1 93 ? 22.616 -0.620 -4.995 1.00 37.59 93 LEU A CA 1
ATOM 748 C C . LEU A 1 93 ? 22.386 -2.131 -5.086 1.00 37.59 93 LEU A C 1
ATOM 750 O O . LEU A 1 93 ? 23.025 -2.758 -5.929 1.00 37.59 93 LEU A O 1
ATOM 754 N N . HIS A 1 94 ? 21.426 -2.714 -4.355 1.00 43.69 94 HIS A N 1
ATOM 755 C CA . HIS A 1 94 ? 20.923 -4.035 -4.748 1.00 43.69 94 HIS A CA 1
ATOM 756 C C . HIS A 1 94 ? 20.174 -3.941 -6.069 1.00 43.69 94 HIS A C 1
ATOM 758 O O . HIS A 1 94 ? 20.457 -4.738 -6.940 1.00 43.69 94 HIS A O 1
ATOM 764 N N . TYR A 1 95 ? 19.330 -2.932 -6.300 1.00 46.81 95 TYR A N 1
ATOM 765 C CA . TYR A 1 95 ? 18.668 -2.780 -7.598 1.00 46.81 95 TYR A CA 1
ATOM 766 C C . TYR A 1 95 ? 19.676 -2.669 -8.759 1.00 46.81 95 TYR A C 1
ATOM 768 O O . TYR A 1 95 ? 19.553 -3.411 -9.721 1.00 46.81 95 TYR A O 1
ATOM 776 N N . ILE A 1 96 ? 20.734 -1.858 -8.644 1.00 39.28 96 ILE A N 1
ATOM 777 C CA . ILE A 1 96 ? 21.745 -1.630 -9.692 1.00 39.28 96 ILE A CA 1
ATOM 778 C C . ILE A 1 96 ? 22.756 -2.780 -9.810 1.00 39.28 96 ILE A C 1
ATOM 780 O O . ILE A 1 96 ? 23.048 -3.179 -10.929 1.00 39.28 96 ILE A O 1
ATOM 784 N N . ARG A 1 97 ? 23.279 -3.365 -8.719 1.00 42.47 97 ARG A N 1
ATOM 785 C CA . ARG A 1 97 ? 24.170 -4.545 -8.822 1.00 42.47 97 ARG A CA 1
ATOM 786 C C . ARG A 1 97 ? 23.415 -5.787 -9.272 1.00 42.47 97 ARG A C 1
ATOM 788 O O . ARG A 1 97 ? 23.967 -6.579 -10.025 1.00 42.47 97 ARG A O 1
ATOM 795 N N . THR A 1 98 ? 22.157 -5.941 -8.858 1.00 47.22 98 THR A N 1
ATOM 796 C CA . THR A 1 98 ? 21.256 -6.950 -9.417 1.00 47.22 98 THR A CA 1
ATOM 797 C C . THR A 1 98 ? 21.050 -6.660 -10.905 1.00 47.22 98 THR A C 1
ATOM 799 O O . THR A 1 98 ? 21.349 -7.537 -11.699 1.00 47.22 98 THR A O 1
ATOM 802 N N . LEU A 1 99 ? 20.702 -5.436 -11.322 1.00 45.16 99 LEU A N 1
ATOM 803 C CA . LEU A 1 99 ? 20.586 -5.059 -12.743 1.00 45.16 99 LEU A CA 1
ATOM 804 C C . LEU A 1 99 ? 21.866 -5.321 -13.567 1.00 45.16 99 LEU A C 1
ATOM 806 O O . LEU A 1 99 ? 21.776 -5.932 -14.626 1.00 45.16 99 LEU A O 1
ATOM 810 N N . GLN A 1 100 ? 23.051 -4.942 -13.080 1.00 46.28 100 GLN A N 1
ATOM 811 C CA . GLN A 1 100 ? 24.344 -5.154 -13.757 1.00 46.28 100 GLN A CA 1
ATOM 812 C C . GLN A 1 100 ? 24.731 -6.645 -13.833 1.00 46.28 100 GLN A C 1
ATOM 814 O O . GLN A 1 100 ? 25.271 -7.123 -14.834 1.00 46.28 100 GLN A O 1
ATOM 819 N N . TYR A 1 101 ? 24.424 -7.421 -12.791 1.00 48.53 101 TYR A N 1
ATOM 820 C CA . TYR A 1 101 ? 24.595 -8.877 -12.786 1.00 48.53 101 TYR A CA 1
ATOM 821 C C . TYR A 1 101 ? 23.617 -9.584 -13.749 1.00 48.53 101 TYR A C 1
ATOM 823 O O . TYR A 1 101 ? 23.946 -10.596 -14.361 1.00 48.53 101 TYR A O 1
ATOM 831 N N . ILE A 1 102 ? 22.422 -9.029 -13.936 1.00 43.34 102 ILE A N 1
ATOM 832 C CA . ILE A 1 102 ? 21.378 -9.546 -14.836 1.00 43.34 102 ILE A CA 1
ATOM 833 C C . ILE A 1 102 ? 21.679 -9.227 -16.301 1.00 43.34 102 ILE A C 1
ATOM 835 O O . ILE A 1 102 ? 21.475 -10.071 -17.174 1.00 43.34 102 ILE A O 1
ATOM 839 N N . GLU A 1 103 ? 22.210 -8.036 -16.568 1.00 46.22 103 GLU A N 1
ATOM 840 C CA . GLU A 1 103 ? 22.672 -7.620 -17.894 1.00 46.22 103 GLU A CA 1
ATOM 841 C C . GLU A 1 103 ? 23.871 -8.465 -18.354 1.00 46.22 103 GLU A C 1
ATOM 843 O O . GLU A 1 103 ? 23.901 -8.940 -19.488 1.00 46.22 103 GLU A O 1
ATOM 848 N N . SER A 1 104 ? 24.804 -8.772 -17.444 1.00 49.16 104 SER A N 1
ATOM 849 C CA . SER A 1 104 ? 25.958 -9.642 -17.732 1.00 49.16 104 SER A CA 1
ATOM 850 C C . SER A 1 104 ? 25.625 -11.134 -17.883 1.00 49.16 104 SER A C 1
ATOM 852 O O . SER A 1 104 ? 26.470 -11.896 -18.352 1.00 49.16 104 SER A O 1
ATOM 854 N N . THR A 1 105 ? 24.407 -11.565 -17.532 1.00 43.84 105 THR A N 1
ATOM 855 C CA . THR A 1 105 ? 23.954 -12.967 -17.641 1.00 43.84 105 THR A CA 1
ATOM 856 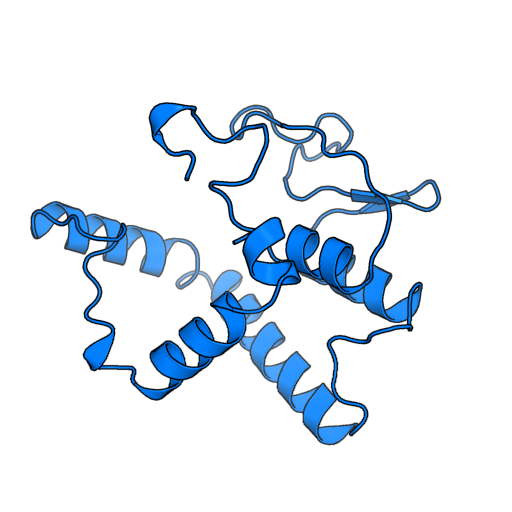C C . THR A 1 105 ? 22.878 -13.192 -18.716 1.00 43.84 105 THR A C 1
ATOM 858 O O . THR A 1 105 ? 22.396 -14.314 -18.867 1.00 43.84 105 THR A O 1
ATOM 861 N N . GLY A 1 106 ? 22.536 -12.169 -19.514 1.00 45.84 106 GLY A N 1
ATOM 862 C CA . GLY A 1 106 ? 21.668 -12.302 -20.697 1.00 45.84 106 GLY A CA 1
ATOM 863 C C . GLY A 1 106 ? 20.186 -12.571 -20.394 1.00 45.84 106 GLY A C 1
ATOM 864 O O . GLY A 1 106 ? 19.510 -13.264 -21.154 1.00 45.84 106 GLY A O 1
ATOM 865 N N . GLY A 1 107 ? 19.670 -12.079 -19.266 1.00 38.84 107 GLY A N 1
ATOM 866 C CA . GLY A 1 107 ? 18.364 -12.491 -18.752 1.00 38.84 107 GLY A CA 1
ATOM 867 C C . GLY A 1 107 ? 17.136 -11.889 -19.449 1.00 38.84 107 GLY A C 1
ATOM 868 O O . GLY A 1 107 ? 16.932 -10.680 -19.431 1.00 38.84 107 GLY A O 1
ATOM 869 N N . ASN A 1 108 ? 16.208 -12.757 -19.876 1.00 42.28 108 ASN A N 1
ATOM 870 C CA . ASN A 1 108 ? 14.778 -12.569 -19.597 1.00 42.28 108 ASN A CA 1
ATOM 871 C C . ASN A 1 108 ? 14.022 -13.908 -19.576 1.00 42.28 108 ASN A C 1
ATOM 873 O O . ASN A 1 108 ? 13.990 -14.585 -20.598 1.00 42.28 108 ASN A O 1
ATOM 877 N N . LYS A 1 109 ? 13.369 -14.220 -18.442 1.00 40.31 109 LYS A N 1
ATOM 878 C CA . LYS A 1 109 ? 11.929 -14.552 -18.343 1.00 40.31 109 LYS A CA 1
ATOM 879 C C . LYS A 1 109 ? 11.445 -14.146 -16.935 1.00 40.31 109 LYS A C 1
ATOM 881 O O . LYS A 1 109 ? 11.643 -14.890 -15.983 1.00 40.31 109 LYS A O 1
ATOM 886 N N . ASN A 1 110 ? 10.871 -12.941 -16.819 1.00 48.75 110 ASN A N 1
ATOM 887 C CA . ASN A 1 110 ? 10.251 -12.288 -15.635 1.00 48.75 110 ASN A CA 1
ATOM 888 C C . ASN A 1 110 ? 11.066 -11.166 -14.947 1.00 48.75 110 ASN A C 1
ATOM 890 O O . ASN A 1 110 ? 10.946 -10.911 -13.752 1.00 48.75 110 ASN A O 1
ATOM 894 N N . LYS A 1 111 ? 11.807 -10.410 -15.768 1.00 52.12 111 LYS A N 1
ATOM 895 C CA . LYS A 1 111 ? 12.482 -9.117 -15.512 1.00 52.12 111 LYS A CA 1
ATOM 896 C C . LYS A 1 111 ? 13.850 -9.131 -14.823 1.00 52.12 111 LYS A C 1
ATOM 898 O O . LYS A 1 111 ? 14.641 -8.265 -15.168 1.00 52.12 111 LYS A O 1
ATOM 903 N N . PHE A 1 112 ? 14.182 -10.095 -13.953 1.00 50.56 112 PHE A N 1
ATOM 904 C CA . PHE A 1 112 ? 15.473 -10.045 -13.234 1.00 50.56 112 PHE A CA 1
ATOM 905 C C . PHE A 1 112 ? 16.253 -11.366 -13.072 1.00 50.56 112 PHE A C 1
ATOM 907 O O . PHE A 1 112 ? 17.213 -11.408 -12.319 1.00 50.56 112 PHE A O 1
ATOM 914 N N . GLY A 1 113 ? 15.865 -12.469 -13.721 1.00 55.28 113 GLY A N 1
ATOM 915 C CA . GLY A 1 113 ? 16.662 -13.715 -13.709 1.00 55.28 113 GLY A CA 1
ATOM 916 C C . GLY A 1 113 ? 16.921 -14.350 -12.327 1.00 55.28 113 GLY A C 1
ATOM 917 O O . GLY A 1 113 ? 17.749 -15.250 -12.216 1.00 55.28 113 GLY A O 1
ATOM 918 N N . ILE A 1 114 ? 16.236 -13.895 -11.272 1.00 60.84 114 ILE A N 1
ATOM 919 C CA . ILE A 1 114 ? 16.364 -14.437 -9.917 1.00 60.84 114 ILE A CA 1
ATOM 920 C C . ILE A 1 114 ? 15.655 -15.790 -9.867 1.00 60.84 114 ILE A C 1
ATOM 922 O O . ILE A 1 114 ? 14.460 -15.889 -10.148 1.00 60.84 114 ILE A O 1
ATOM 926 N N . ASP A 1 115 ? 16.388 -16.825 -9.467 1.00 71.88 115 ASP A N 1
ATOM 927 C CA . ASP A 1 115 ? 15.829 -18.153 -9.239 1.00 71.88 115 ASP A CA 1
ATOM 928 C C . ASP A 1 115 ? 14.974 -18.173 -7.962 1.00 71.88 115 ASP A C 1
ATOM 930 O O . ASP A 1 115 ? 15.469 -18.325 -6.840 1.00 71.88 115 ASP A O 1
ATOM 934 N N . MET A 1 116 ? 13.664 -18.019 -8.148 1.00 67.38 116 MET A N 1
ATOM 935 C CA . MET A 1 116 ? 12.689 -18.016 -7.061 1.00 67.38 116 MET A CA 1
ATOM 936 C C . MET A 1 116 ? 12.502 -19.387 -6.395 1.00 67.38 116 MET A C 1
ATOM 938 O O . MET A 1 116 ? 11.940 -19.448 -5.299 1.00 67.38 116 MET A O 1
ATOM 942 N N . THR A 1 117 ? 13.009 -20.483 -6.979 1.00 77.56 117 THR A N 1
ATOM 943 C CA . THR A 1 117 ? 12.934 -21.814 -6.347 1.00 77.56 117 THR A CA 1
ATOM 944 C C . THR A 1 117 ? 13.726 -21.874 -5.037 1.00 77.56 117 THR A C 1
ATOM 946 O O . THR A 1 117 ? 13.381 -22.637 -4.136 1.00 77.56 117 THR A O 1
ATOM 949 N N . LYS A 1 118 ? 14.721 -20.990 -4.880 1.00 77.69 118 LYS A N 1
ATOM 950 C CA . LYS A 1 118 ? 15.515 -20.821 -3.652 1.00 77.69 118 LYS A CA 1
ATOM 951 C C . LYS A 1 118 ? 14.752 -20.134 -2.517 1.00 77.69 118 LYS A C 1
ATOM 953 O O . LYS A 1 118 ? 15.212 -20.156 -1.379 1.00 77.69 118 LYS A O 1
ATOM 958 N N . PHE A 1 119 ? 13.586 -19.550 -2.799 1.00 73.94 119 PHE A N 1
ATOM 959 C CA . PHE A 1 119 ? 12.772 -18.820 -1.826 1.00 73.94 119 PHE A CA 1
ATOM 960 C C . PHE A 1 119 ? 11.336 -19.366 -1.773 1.00 73.94 119 PHE A C 1
ATOM 962 O O . PHE A 1 119 ? 10.379 -18.624 -2.014 1.00 73.94 119 PHE A O 1
ATOM 969 N N . PRO A 1 120 ? 11.142 -20.652 -1.425 1.00 78.88 120 PRO A N 1
ATOM 970 C CA . PRO A 1 120 ? 9.854 -21.332 -1.576 1.00 78.88 120 PRO A CA 1
ATOM 971 C C . PRO A 1 120 ? 8.728 -20.693 -0.752 1.00 78.88 120 PRO A C 1
ATOM 973 O O . PRO A 1 120 ? 7.585 -20.644 -1.200 1.00 78.88 120 PRO A O 1
ATOM 976 N N . LEU A 1 121 ? 9.039 -20.145 0.430 1.00 73.38 121 LEU A N 1
ATOM 977 C CA . LEU A 1 121 ? 8.052 -19.441 1.252 1.00 73.38 121 LEU A CA 1
ATOM 978 C C . LEU A 1 121 ? 7.607 -18.121 0.609 1.00 73.38 121 LEU A C 1
ATOM 980 O O . LEU A 1 121 ? 6.413 -17.832 0.578 1.00 73.38 121 LEU A O 1
ATOM 984 N N . ILE A 1 122 ? 8.555 -17.340 0.084 1.00 69.44 122 ILE A N 1
ATOM 985 C CA . ILE A 1 122 ? 8.265 -16.072 -0.597 1.00 69.44 122 ILE A CA 1
ATOM 986 C C . ILE A 1 122 ? 7.458 -16.349 -1.862 1.00 69.44 122 ILE A C 1
ATOM 988 O O . ILE A 1 122 ? 6.464 -15.672 -2.102 1.00 69.44 122 ILE A O 1
ATOM 992 N N . GLN A 1 123 ? 7.835 -17.376 -2.629 1.00 73.69 123 GLN A N 1
ATOM 993 C CA . GLN A 1 123 ? 7.112 -17.775 -3.832 1.00 73.69 123 GLN A CA 1
ATOM 994 C C . GLN A 1 123 ? 5.675 -18.200 -3.517 1.00 73.69 123 GLN A C 1
ATOM 996 O O . GLN A 1 123 ? 4.753 -17.762 -4.199 1.00 73.69 123 GLN A O 1
ATOM 1001 N N . ARG A 1 124 ? 5.466 -19.006 -2.467 1.00 82.81 124 ARG A N 1
ATOM 1002 C CA . ARG A 1 124 ? 4.118 -19.398 -2.036 1.00 82.81 124 ARG A CA 1
ATOM 1003 C C .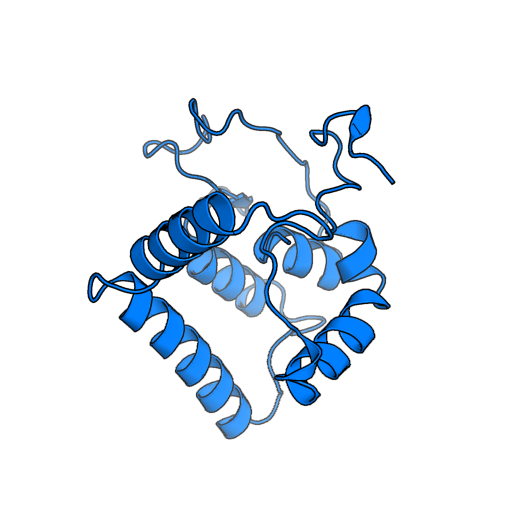 ARG A 1 124 ? 3.279 -18.180 -1.656 1.00 82.81 124 ARG A C 1
ATOM 1005 O O . ARG A 1 124 ? 2.198 -18.009 -2.197 1.00 82.81 124 ARG A O 1
ATOM 1012 N N . ILE A 1 125 ? 3.806 -17.305 -0.795 1.00 76.56 125 ILE A N 1
ATOM 1013 C CA . ILE A 1 125 ? 3.102 -16.082 -0.377 1.00 76.56 125 ILE A CA 1
ATOM 1014 C C . ILE A 1 125 ? 2.785 -15.197 -1.587 1.00 76.56 125 ILE A C 1
ATOM 1016 O O . ILE A 1 125 ? 1.683 -14.672 -1.689 1.00 76.56 125 ILE A O 1
ATOM 1020 N N . ALA A 1 126 ? 3.727 -15.035 -2.517 1.00 75.31 126 ALA A N 1
ATOM 1021 C CA . ALA A 1 126 ? 3.511 -14.249 -3.726 1.00 75.31 126 ALA A CA 1
ATOM 1022 C C . ALA A 1 126 ? 2.385 -14.830 -4.595 1.00 75.31 126 ALA A C 1
ATOM 1024 O O . ALA A 1 126 ? 1.543 -14.066 -5.063 1.00 75.31 126 ALA A O 1
ATOM 1025 N N . ASN A 1 127 ? 2.341 -16.155 -4.763 1.00 80.94 127 ASN A N 1
ATOM 1026 C CA . ASN A 1 127 ? 1.272 -16.836 -5.495 1.00 80.94 127 ASN A CA 1
ATOM 1027 C C . ASN A 1 127 ? -0.082 -16.627 -4.807 1.00 80.94 127 ASN A C 1
ATOM 1029 O O . ASN A 1 127 ? -1.021 -16.163 -5.450 1.00 80.94 127 ASN A O 1
ATOM 1033 N N . ASP A 1 128 ? -0.153 -16.869 -3.497 1.00 86.19 128 ASP A N 1
ATOM 1034 C CA . ASP A 1 128 ? -1.381 -16.704 -2.711 1.00 86.19 128 ASP A CA 1
ATOM 1035 C C . ASP A 1 128 ? -1.912 -15.262 -2.804 1.00 86.19 128 ASP A C 1
ATOM 1037 O O . ASP A 1 128 ? -3.104 -15.031 -3.009 1.00 86.19 128 ASP A O 1
ATOM 1041 N N . LEU A 1 129 ? -1.018 -14.272 -2.707 1.00 85.25 129 LEU A N 1
ATOM 1042 C CA . LEU A 1 129 ? -1.375 -12.860 -2.832 1.00 85.25 129 LEU A CA 1
ATOM 1043 C C . LEU A 1 129 ? -1.800 -12.491 -4.256 1.00 85.25 129 LEU A C 1
ATOM 1045 O O . LEU A 1 129 ? -2.711 -11.682 -4.415 1.00 85.25 129 LEU A O 1
ATOM 1049 N N . SER A 1 130 ? -1.173 -13.069 -5.285 1.00 84.81 130 SER A N 1
ATOM 1050 C CA . SER A 1 130 ? -1.493 -12.776 -6.689 1.00 84.81 130 SER A CA 1
ATOM 1051 C C . SER A 1 130 ? -2.918 -13.171 -7.078 1.00 84.81 130 SER A C 1
ATOM 1053 O O . SER A 1 130 ? -3.495 -12.562 -7.979 1.00 84.81 130 SER A O 1
ATOM 1055 N N . GLU A 1 131 ? -3.517 -14.122 -6.357 1.00 90.81 131 GLU A N 1
ATOM 1056 C CA . GLU A 1 131 ? -4.893 -14.548 -6.595 1.00 90.81 131 GLU A CA 1
ATOM 1057 C C . GLU A 1 131 ? -5.942 -13.564 -6.076 1.00 90.81 131 GLU A C 1
ATOM 1059 O O . GLU A 1 131 ? -7.079 -13.569 -6.557 1.00 90.81 131 GLU A O 1
ATOM 1064 N N . LEU A 1 132 ? -5.570 -12.682 -5.146 1.00 90.94 132 LEU A N 1
ATOM 1065 C CA . LEU A 1 132 ? -6.477 -11.695 -4.576 1.00 90.94 132 LEU A CA 1
ATOM 1066 C C . LEU A 1 132 ? -6.866 -10.637 -5.617 1.00 90.94 132 LEU A C 1
ATOM 1068 O O . LEU A 1 132 ? -6.009 -10.025 -6.259 1.00 90.94 132 LEU A O 1
ATOM 1072 N N . ASP A 1 133 ? -8.160 -10.316 -5.701 1.00 93.38 133 ASP A N 1
ATOM 1073 C CA . ASP A 1 133 ? -8.685 -9.300 -6.627 1.00 93.38 133 ASP A CA 1
ATOM 1074 C C . ASP A 1 133 ? -7.974 -7.949 -6.503 1.00 93.38 133 ASP A C 1
ATOM 1076 O O . ASP A 1 133 ? -7.738 -7.266 -7.500 1.00 93.38 133 ASP A O 1
ATOM 1080 N N . ALA A 1 134 ? -7.614 -7.555 -5.277 1.00 89.31 134 ALA A N 1
ATOM 1081 C CA . ALA A 1 134 ? -6.903 -6.305 -5.035 1.00 89.31 134 ALA A CA 1
ATOM 1082 C C . ALA A 1 134 ? -5.513 -6.298 -5.692 1.00 89.31 134 ALA A C 1
ATOM 1084 O O . ALA A 1 134 ? -5.115 -5.285 -6.265 1.00 89.31 134 ALA A O 1
ATOM 1085 N N . PHE A 1 135 ? -4.804 -7.431 -5.675 1.00 89.81 135 PHE A N 1
ATOM 1086 C CA . PHE A 1 135 ? -3.507 -7.585 -6.335 1.00 89.81 135 PHE A CA 1
ATOM 1087 C C . PHE A 1 135 ? -3.654 -7.630 -7.855 1.00 89.81 135 PHE A C 1
ATOM 1089 O O . PHE A 1 135 ? -2.906 -6.943 -8.550 1.00 89.81 135 PHE A O 1
ATOM 1096 N N . LYS A 1 136 ? -4.655 -8.356 -8.369 1.00 90.62 136 LYS A N 1
ATOM 1097 C CA . LYS A 1 136 ? -4.972 -8.390 -9.806 1.00 90.62 136 LYS A CA 1
ATOM 1098 C C . LYS A 1 136 ? -5.270 -6.987 -10.337 1.00 90.62 136 LYS A C 1
ATOM 1100 O O . LYS A 1 136 ? -4.648 -6.547 -11.298 1.00 90.62 136 LYS A O 1
ATOM 1105 N N . LYS A 1 137 ? -6.144 -6.224 -9.676 1.00 90.56 137 LYS A N 1
ATOM 1106 C CA . LYS A 1 137 ? -6.490 -4.848 -10.087 1.00 90.56 137 LYS A CA 1
ATOM 1107 C C . LYS A 1 137 ? -5.336 -3.857 -9.922 1.00 90.56 137 LYS A C 1
ATOM 1109 O O . LYS A 1 137 ? -5.198 -2.942 -10.727 1.00 90.56 137 LYS A O 1
ATOM 1114 N N . ALA A 1 138 ? -4.497 -4.025 -8.900 1.00 89.00 138 ALA A N 1
ATOM 1115 C CA . ALA A 1 138 ? -3.335 -3.163 -8.685 1.00 89.00 138 ALA A CA 1
ATOM 1116 C C . ALA A 1 138 ? -2.167 -3.456 -9.647 1.00 89.00 138 ALA A C 1
ATOM 1118 O O . ALA A 1 138 ? -1.204 -2.673 -9.687 1.00 89.00 138 ALA A O 1
ATOM 1119 N N . HIS A 1 139 ? -2.229 -4.570 -10.391 1.00 87.25 139 HIS A N 1
ATOM 1120 C CA . HIS A 1 139 ? -1.143 -5.054 -11.235 1.00 87.25 139 HIS A CA 1
ATOM 1121 C C . HIS A 1 139 ? -0.723 -4.002 -12.274 1.00 87.25 139 HIS A C 1
ATOM 1123 O O . HIS A 1 139 ? -1.600 -3.429 -12.921 1.00 87.25 139 HIS A O 1
ATOM 1129 N N . PRO A 1 140 ? 0.588 -3.741 -12.475 1.00 83.75 140 PRO A N 1
ATOM 1130 C CA . PRO A 1 140 ? 1.059 -2.728 -13.424 1.00 83.75 140 PRO A CA 1
ATOM 1131 C C . PRO A 1 140 ? 0.519 -2.898 -14.847 1.00 83.75 140 PRO A C 1
ATOM 1133 O O . PRO A 1 140 ? 0.176 -1.907 -15.472 1.00 83.75 140 PRO A O 1
ATOM 1136 N N . GLN A 1 141 ? 0.377 -4.138 -15.320 1.00 86.25 141 GLN A N 1
ATOM 1137 C CA . GLN A 1 141 ? -0.132 -4.426 -16.670 1.00 86.25 141 GLN A CA 1
ATOM 1138 C C . GLN A 1 141 ? -1.621 -4.102 -16.855 1.00 86.25 141 GLN A C 1
ATOM 1140 O O . GLN A 1 141 ? -2.090 -3.964 -17.977 1.00 86.25 141 GLN A O 1
ATOM 1145 N N . ASN A 1 142 ? -2.358 -3.942 -15.755 1.00 87.94 142 ASN A N 1
ATOM 1146 C CA . ASN A 1 142 ? -3.791 -3.646 -15.771 1.00 87.94 142 ASN A CA 1
ATOM 1147 C C . ASN A 1 142 ? -4.075 -2.144 -15.609 1.00 87.94 142 ASN A C 1
ATOM 1149 O O . ASN A 1 142 ? -5.202 -1.754 -15.311 1.00 87.94 142 ASN A O 1
ATOM 1153 N N . GLN A 1 143 ? -3.048 -1.300 -15.725 1.00 86.81 143 GLN A N 1
ATOM 1154 C CA . GLN A 1 143 ? -3.175 0.143 -15.550 1.00 86.81 143 GLN A CA 1
ATOM 1155 C C . GLN A 1 143 ? -3.327 0.854 -16.887 1.00 86.81 143 GLN A C 1
ATOM 1157 O O . GLN A 1 143 ? -2.804 0.412 -17.909 1.00 86.81 143 GLN A O 1
ATOM 1162 N N . ILE A 1 144 ? -4.014 1.993 -16.862 1.00 86.69 144 ILE A N 1
ATOM 1163 C CA . ILE A 1 144 ? -4.303 2.779 -18.066 1.00 86.69 144 ILE A CA 1
ATOM 1164 C C . ILE A 1 144 ? -3.039 3.319 -18.749 1.00 86.69 144 ILE A C 1
ATOM 1166 O O . ILE A 1 144 ? -3.036 3.518 -19.959 1.00 86.69 144 ILE A O 1
ATOM 1170 N N . ASP A 1 145 ? -1.968 3.527 -17.983 1.00 85.31 145 ASP A N 1
ATOM 1171 C CA . ASP A 1 145 ? -0.659 4.004 -18.433 1.00 85.31 145 ASP A CA 1
ATOM 1172 C C . ASP A 1 145 ? 0.297 2.876 -18.828 1.00 85.31 145 ASP A C 1
ATOM 1174 O O . ASP A 1 145 ? 1.404 3.143 -19.287 1.00 85.31 145 ASP A O 1
ATOM 1178 N N . CYS A 1 146 ? -0.113 1.611 -18.693 1.00 83.88 146 CYS A N 1
ATOM 1179 C CA . CYS A 1 146 ? 0.683 0.503 -19.199 1.00 83.88 146 CYS A CA 1
ATOM 1180 C C . CYS A 1 146 ? 0.736 0.555 -20.738 1.00 83.88 146 CYS A C 1
ATOM 1182 O O . CYS A 1 146 ? -0.333 0.663 -21.357 1.00 83.88 146 CYS A O 1
ATOM 1184 N N . PRO A 1 147 ? 1.928 0.463 -21.365 1.00 83.50 147 PRO A N 1
ATOM 1185 C CA . PRO A 1 147 ? 2.062 0.352 -22.816 1.00 83.50 147 PRO A CA 1
ATOM 1186 C C . PRO A 1 147 ? 1.221 -0.799 -23.365 1.00 83.50 147 PRO A C 1
ATOM 1188 O O . PRO A 1 147 ? 1.171 -1.866 -22.760 1.00 83.50 147 PRO A O 1
ATOM 1191 N N . ALA A 1 148 ? 0.570 -0.602 -24.514 1.00 83.19 148 ALA A N 1
ATOM 1192 C CA . ALA A 1 148 ? -0.363 -1.587 -25.073 1.00 83.19 148 ALA A CA 1
ATOM 1193 C C . ALA A 1 148 ? 0.272 -2.974 -25.288 1.00 83.19 148 ALA A C 1
ATOM 1195 O O . ALA A 1 148 ? -0.399 -3.983 -25.110 1.00 83.19 148 ALA A O 1
ATOM 1196 N N . GLU A 1 149 ? 1.565 -3.010 -25.610 1.00 82.50 149 GLU A N 1
ATOM 1197 C CA . GLU A 1 149 ? 2.358 -4.226 -25.834 1.00 82.50 149 GLU A CA 1
ATOM 1198 C C . GLU A 1 149 ? 2.608 -5.039 -24.553 1.00 82.50 149 GLU A C 1
ATOM 1200 O O . GLU A 1 149 ? 2.876 -6.236 -24.621 1.00 82.50 149 GLU A O 1
ATOM 1205 N N . GLU A 1 150 ? 2.521 -4.399 -23.384 1.00 74.88 150 GLU A N 1
ATOM 1206 C CA . GLU A 1 150 ? 2.775 -5.011 -22.076 1.00 74.88 150 GLU A CA 1
ATOM 1207 C C . GLU A 1 150 ? 1.485 -5.333 -21.304 1.00 74.88 150 GLU A C 1
ATOM 1209 O O . GLU A 1 150 ? 1.562 -5.902 -20.210 1.00 74.88 150 GLU A O 1
ATOM 1214 N N . ARG A 1 151 ? 0.308 -4.974 -21.834 1.00 77.75 151 ARG A N 1
ATOM 1215 C CA . ARG A 1 151 ? -0.986 -5.266 -21.196 1.00 77.75 151 ARG A CA 1
ATOM 1216 C C . ARG A 1 151 ? -1.307 -6.759 -21.289 1.00 77.75 151 ARG A C 1
ATOM 1218 O O . ARG A 1 151 ? -1.035 -7.389 -22.308 1.00 77.75 151 ARG A O 1
ATOM 1225 N N . ASN A 1 152 ? -1.876 -7.299 -20.210 1.00 62.91 152 ASN A N 1
ATOM 1226 C CA . ASN A 1 152 ? -2.383 -8.676 -20.160 1.00 62.91 152 ASN A CA 1
ATOM 1227 C C . ASN A 1 152 ? -3.771 -8.795 -20.784 1.00 62.91 152 ASN A C 1
ATOM 1229 O O . ASN A 1 152 ? -4.544 -7.815 -20.674 1.00 62.91 152 ASN A O 1
#

Secondary structure (DSSP, 8-state):
--HHHHHHHHHT---------TTT--TTSTT--SSEEEETTEEEESHHHHHHHHHHH--TT-SS-SSHHHHHHHHHHHHHHHHHHHTTSSSSHHHHHHHHHHHTTT--SSSS---GGG-HHHHHHHHHHHTSHHHHHH-GGGSTTS-GGG--